Protein AF-A0A924NLI8-F1 (afdb_monomer_lite)

pLDDT: mean 93.22, std 5.75, range [65.19, 98.19]

Structure (mmCIF, N/CA/C/O backbone):
data_AF-A0A924NLI8-F1
#
_entry.id   AF-A0A924NLI8-F1
#
loop_
_atom_site.group_PDB
_atom_site.id
_atom_site.type_symbol
_atom_site.label_atom_id
_atom_site.label_alt_id
_atom_site.label_comp_id
_atom_site.label_asym_id
_atom_site.label_entity_id
_atom_site.label_seq_id
_atom_site.pdbx_PDB_ins_code
_atom_site.Cartn_x
_atom_site.Cartn_y
_atom_site.Cartn_z
_atom_site.occupancy
_atom_site.B_iso_or_equiv
_atom_site.auth_seq_id
_atom_site.auth_comp_id
_atom_site.auth_asym_id
_atom_site.auth_atom_id
_atom_site.pdbx_PDB_model_num
ATOM 1 N N . TYR A 1 1 ? 17.702 6.902 -19.405 1.00 65.19 1 TYR A N 1
ATOM 2 C CA . TYR A 1 1 ? 16.410 6.338 -19.850 1.00 65.19 1 TYR A CA 1
ATOM 3 C C . TYR A 1 1 ? 15.757 5.388 -18.845 1.00 65.19 1 TYR A C 1
ATOM 5 O O . TYR A 1 1 ? 14.604 5.629 -18.517 1.00 65.19 1 TYR A O 1
ATOM 13 N N . LYS A 1 2 ? 16.460 4.402 -18.257 1.00 71.50 2 LYS A N 1
ATOM 14 C CA . LYS A 1 2 ? 15.870 3.450 -17.280 1.00 71.50 2 LYS A CA 1
ATOM 15 C C . LYS A 1 2 ? 15.125 4.087 -16.093 1.00 71.50 2 LYS A C 1
ATOM 17 O O . LYS A 1 2 ? 14.097 3.572 -15.666 1.00 71.50 2 LYS A O 1
ATOM 22 N N . VAL A 1 3 ? 15.624 5.221 -15.589 1.00 77.44 3 VAL A N 1
ATOM 23 C CA . VAL A 1 3 ? 14.968 5.985 -14.511 1.00 77.44 3 VAL A CA 1
ATOM 24 C C . VAL A 1 3 ? 13.609 6.530 -14.969 1.00 77.44 3 VAL A C 1
ATOM 26 O O . VAL A 1 3 ? 12.620 6.349 -14.270 1.00 77.44 3 VAL A O 1
ATOM 29 N N . GLY A 1 4 ? 13.536 7.120 -16.168 1.00 83.12 4 GLY A N 1
ATOM 30 C CA . GLY A 1 4 ? 12.295 7.671 -16.728 1.00 83.12 4 GLY A CA 1
ATOM 31 C C . GLY A 1 4 ? 11.214 6.618 -16.985 1.00 83.12 4 GLY A C 1
ATOM 32 O O . GLY A 1 4 ? 10.037 6.906 -16.812 1.00 83.12 4 GLY A O 1
ATOM 33 N N . LEU A 1 5 ? 11.605 5.380 -17.307 1.00 86.50 5 LEU A N 1
ATOM 34 C CA . LEU A 1 5 ? 10.670 4.263 -17.497 1.00 86.50 5 LEU A CA 1
ATOM 35 C C . LEU A 1 5 ? 10.009 3.786 -16.188 1.00 86.50 5 LEU A C 1
ATOM 37 O O . LEU A 1 5 ? 8.999 3.086 -16.231 1.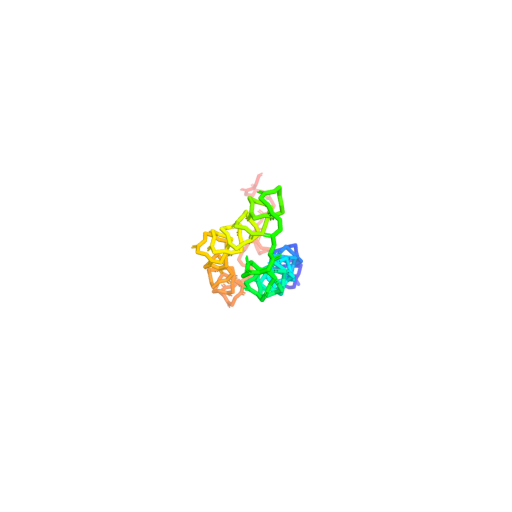00 86.50 5 LEU A O 1
ATOM 41 N N . ASN A 1 6 ? 10.555 4.163 -15.025 1.00 89.38 6 ASN A N 1
ATOM 42 C CA . ASN A 1 6 ? 10.105 3.678 -13.718 1.00 89.38 6 ASN A CA 1
ATOM 43 C C . ASN A 1 6 ? 9.555 4.765 -12.784 1.00 89.38 6 ASN A C 1
ATOM 45 O O . ASN A 1 6 ? 8.874 4.430 -11.815 1.00 89.38 6 ASN A O 1
ATOM 49 N N . THR A 1 7 ? 9.807 6.051 -13.042 1.00 89.38 7 THR A N 1
ATOM 50 C CA . THR A 1 7 ? 9.486 7.143 -12.102 1.00 89.38 7 THR A CA 1
ATOM 51 C C . THR A 1 7 ? 8.010 7.210 -11.713 1.00 89.38 7 THR A C 1
ATOM 53 O O . THR A 1 7 ? 7.708 7.316 -10.526 1.00 89.38 7 THR A O 1
ATOM 56 N N . THR A 1 8 ? 7.080 7.091 -12.665 1.00 91.62 8 THR A N 1
ATOM 57 C CA . THR A 1 8 ? 5.637 7.121 -12.362 1.00 91.62 8 THR A CA 1
ATOM 58 C C . THR A 1 8 ? 5.207 5.924 -11.514 1.00 91.62 8 THR A C 1
ATOM 60 O O . THR A 1 8 ? 4.446 6.086 -10.563 1.00 91.62 8 THR A O 1
ATOM 63 N N . ARG A 1 9 ? 5.724 4.722 -11.806 1.00 90.75 9 ARG A N 1
ATOM 64 C CA . ARG A 1 9 ? 5.423 3.516 -11.014 1.00 90.75 9 ARG A CA 1
ATOM 65 C C . ARG A 1 9 ? 5.965 3.642 -9.596 1.00 90.75 9 ARG A C 1
ATOM 67 O O . ARG A 1 9 ? 5.258 3.322 -8.647 1.00 90.75 9 ARG A O 1
ATOM 74 N N . LEU A 1 10 ? 7.182 4.167 -9.456 1.00 92.75 10 LEU A N 1
ATOM 75 C CA . LEU A 1 10 ? 7.789 4.437 -8.158 1.00 92.75 10 LEU A CA 1
ATOM 76 C C . LEU A 1 10 ? 6.954 5.435 -7.343 1.00 92.75 10 LEU A C 1
ATOM 78 O O . LEU A 1 10 ? 6.697 5.185 -6.169 1.00 92.75 10 LEU A O 1
ATOM 82 N N . LEU A 1 11 ? 6.497 6.530 -7.957 1.00 95.50 11 LEU A N 1
ATOM 83 C CA . LEU A 1 11 ? 5.663 7.533 -7.290 1.00 95.50 11 LEU A CA 1
ATOM 84 C C . LEU A 1 11 ? 4.373 6.918 -6.727 1.00 95.50 11 LEU A C 1
ATOM 86 O O . LEU A 1 11 ? 4.049 7.133 -5.559 1.00 95.50 11 LEU A O 1
ATOM 90 N N . MET A 1 12 ? 3.667 6.123 -7.535 1.00 95.81 12 MET A N 1
ATOM 91 C CA . MET A 1 12 ? 2.430 5.458 -7.111 1.00 95.81 12 MET A CA 1
ATOM 92 C C . MET A 1 12 ? 2.688 4.426 -6.006 1.00 95.81 12 MET A C 1
ATOM 94 O O . MET A 1 12 ? 1.991 4.426 -4.995 1.00 95.81 12 MET A O 1
ATOM 98 N N . ALA A 1 13 ? 3.743 3.617 -6.146 1.00 95.75 13 ALA A N 1
ATOM 99 C CA . ALA A 1 13 ? 4.134 2.614 -5.157 1.00 95.75 13 ALA A CA 1
ATOM 100 C C . ALA A 1 13 ? 4.460 3.230 -3.784 1.00 95.75 13 ALA A C 1
ATOM 102 O O . ALA A 1 13 ? 4.083 2.690 -2.742 1.00 95.75 13 ALA A O 1
ATOM 103 N N . VAL A 1 14 ? 5.133 4.385 -3.763 1.00 96.00 14 VAL A N 1
ATOM 104 C CA . VAL A 1 14 ? 5.390 5.129 -2.521 1.00 96.00 14 VAL A CA 1
ATOM 105 C C . VAL A 1 14 ? 4.086 5.664 -1.925 1.00 96.00 14 VAL A C 1
ATOM 107 O O . VAL A 1 14 ? 3.908 5.602 -0.708 1.00 96.00 14 VAL A O 1
ATOM 110 N N . GLY A 1 15 ? 3.159 6.142 -2.759 1.00 96.88 15 GLY A N 1
ATOM 111 C CA . GLY A 1 15 ? 1.823 6.552 -2.324 1.00 96.88 15 GLY A CA 1
ATOM 112 C C . GLY A 1 15 ? 1.081 5.429 -1.598 1.00 96.88 15 GLY A C 1
ATOM 113 O O . GLY A 1 15 ? 0.649 5.616 -0.459 1.00 96.88 15 GLY A O 1
ATOM 114 N N . ASP A 1 16 ? 1.014 4.244 -2.204 1.00 96.62 16 ASP A N 1
ATOM 115 C CA . ASP A 1 16 ? 0.362 3.069 -1.612 1.00 96.62 16 ASP A CA 1
ATOM 116 C C . ASP A 1 16 ? 1.017 2.645 -0.292 1.00 96.62 16 ASP A C 1
ATOM 118 O O . ASP A 1 16 ? 0.322 2.323 0.677 1.00 96.62 16 ASP A O 1
ATOM 122 N N . LEU A 1 17 ? 2.350 2.702 -0.214 1.00 96.69 17 LEU A N 1
ATOM 123 C CA . LEU A 1 17 ? 3.090 2.400 1.011 1.00 96.69 17 LEU A CA 1
ATOM 124 C C . LEU A 1 17 ? 2.729 3.364 2.152 1.00 96.69 17 LEU A C 1
ATOM 126 O O . LEU A 1 17 ? 2.463 2.928 3.276 1.00 96.69 17 LEU A O 1
ATOM 130 N N . VAL A 1 18 ? 2.695 4.671 1.877 1.00 97.88 18 VAL A N 1
ATOM 131 C CA . VAL A 1 18 ? 2.339 5.689 2.878 1.00 97.88 18 VAL A CA 1
ATOM 132 C C . VAL A 1 18 ? 0.877 5.544 3.305 1.00 97.88 18 VAL A C 1
ATOM 134 O O . VAL A 1 18 ? 0.584 5.614 4.500 1.00 97.88 18 VAL A O 1
ATOM 137 N N . ILE A 1 19 ? -0.039 5.288 2.366 1.00 97.56 19 ILE A N 1
ATOM 138 C CA . ILE A 1 19 ? -1.460 5.059 2.667 1.00 97.56 19 ILE A CA 1
ATOM 139 C C . ILE A 1 19 ? -1.624 3.841 3.578 1.00 97.56 19 ILE A C 1
ATOM 141 O O . ILE A 1 19 ? -2.287 3.944 4.614 1.00 97.56 19 ILE A O 1
ATOM 145 N N . ALA A 1 20 ? -0.986 2.715 3.251 1.00 97.38 20 ALA A N 1
ATOM 146 C CA . ALA A 1 20 ? -1.030 1.515 4.081 1.00 97.38 20 ALA A CA 1
ATOM 147 C C . ALA A 1 20 ? -0.530 1.789 5.503 1.00 97.38 20 ALA A C 1
ATOM 149 O O . ALA A 1 20 ? -1.178 1.399 6.475 1.00 97.38 20 ALA A O 1
ATOM 150 N N . TRP A 1 21 ? 0.591 2.500 5.640 1.00 97.44 21 TRP A N 1
ATOM 151 C CA . TRP A 1 21 ? 1.143 2.862 6.943 1.00 97.44 21 TRP A CA 1
ATOM 152 C C . TRP A 1 21 ? 0.171 3.710 7.772 1.00 97.44 21 TRP A C 1
ATOM 154 O O . TRP A 1 21 ? -0.075 3.410 8.945 1.00 97.44 21 TRP A O 1
ATOM 164 N N . LEU A 1 22 ? -0.435 4.735 7.168 1.00 98.19 22 LEU A N 1
ATOM 165 C CA . LEU A 1 22 ? -1.402 5.593 7.853 1.00 98.19 22 LEU A CA 1
ATOM 166 C C . LEU A 1 22 ? -2.673 4.830 8.246 1.00 98.19 22 LEU A C 1
ATOM 168 O O . LEU A 1 22 ? -3.188 5.043 9.346 1.00 98.19 22 LEU A O 1
ATOM 172 N N . LEU A 1 23 ? -3.159 3.920 7.398 1.00 98.06 23 LEU A N 1
ATOM 173 C CA . LEU A 1 23 ? -4.303 3.059 7.711 1.00 98.06 23 LEU A CA 1
ATOM 174 C C . LEU A 1 23 ? -3.999 2.115 8.876 1.00 98.06 23 LEU A C 1
ATOM 176 O O . LEU A 1 23 ? -4.804 2.017 9.800 1.00 98.06 23 LEU A O 1
ATOM 180 N N . MET A 1 24 ? -2.827 1.477 8.883 1.00 97.19 24 MET A N 1
ATOM 181 C CA . MET A 1 24 ? -2.399 0.602 9.980 1.00 97.19 24 MET A CA 1
ATOM 182 C C . MET A 1 24 ? -2.280 1.368 11.299 1.00 97.19 24 MET A C 1
ATOM 184 O O . MET A 1 24 ? -2.727 0.885 12.339 1.00 97.19 24 MET A O 1
ATOM 188 N N . ARG A 1 25 ? -1.755 2.598 11.264 1.00 98.12 25 ARG A N 1
ATOM 189 C CA . ARG A 1 25 ? -1.686 3.465 12.448 1.00 98.12 25 ARG A CA 1
ATOM 190 C C . ARG A 1 25 ? -3.075 3.843 12.966 1.00 98.12 25 ARG A C 1
ATOM 192 O O . ARG A 1 25 ? -3.302 3.814 14.170 1.00 98.12 25 ARG A O 1
ATOM 199 N N . GLN A 1 26 ? -4.013 4.171 12.077 1.00 97.38 26 GLN A N 1
ATOM 200 C CA . GLN A 1 26 ? -5.401 4.445 12.466 1.00 97.38 26 GLN A CA 1
ATOM 201 C C . GLN A 1 26 ? -6.092 3.201 13.035 1.00 97.38 26 GLN A C 1
ATOM 203 O O . GLN A 1 26 ? -6.834 3.317 14.005 1.00 97.38 26 GLN A O 1
ATOM 208 N N . ALA A 1 27 ? -5.838 2.020 12.467 1.00 97.88 27 ALA A N 1
ATOM 209 C CA . ALA A 1 27 ? -6.372 0.759 12.971 1.00 97.88 27 ALA A CA 1
ATOM 210 C C . ALA A 1 27 ? -5.835 0.417 14.368 1.00 97.88 27 ALA A C 1
ATOM 212 O O . ALA A 1 27 ? -6.609 -0.031 15.205 1.00 97.88 27 ALA A O 1
ATOM 213 N N . ALA A 1 28 ? -4.555 0.679 14.649 1.00 97.62 28 ALA A N 1
ATOM 214 C CA . ALA A 1 28 ? -3.989 0.501 15.988 1.00 97.62 28 ALA A CA 1
ATOM 215 C C . ALA A 1 28 ? -4.707 1.378 17.029 1.00 97.62 28 ALA A C 1
ATOM 217 O O . ALA A 1 28 ? -5.196 0.865 18.032 1.00 97.62 28 ALA A O 1
ATOM 218 N N . VAL A 1 29 ? -4.882 2.672 16.735 1.00 97.50 29 VAL A N 1
ATOM 219 C CA . VAL A 1 29 ? -5.631 3.595 17.610 1.00 97.50 29 VAL A CA 1
ATOM 220 C C . VAL A 1 29 ? -7.094 3.160 17.768 1.00 97.50 29 VAL A C 1
ATOM 222 O O . VAL A 1 29 ? -7.655 3.229 18.858 1.00 97.50 29 VAL A O 1
ATOM 225 N N . ALA A 1 30 ? -7.722 2.683 16.692 1.00 96.44 30 ALA A N 1
ATOM 226 C CA . ALA A 1 30 ? -9.094 2.185 16.728 1.00 96.44 30 ALA A CA 1
ATOM 227 C C . ALA A 1 30 ? -9.243 0.949 17.633 1.00 96.44 30 ALA A C 1
ATOM 229 O O . ALA A 1 30 ? -10.209 0.859 18.387 1.00 96.44 30 ALA A O 1
ATOM 230 N N . LEU A 1 31 ? -8.281 0.021 17.597 1.00 97.00 31 LEU A N 1
ATOM 231 C CA . LEU A 1 31 ? -8.266 -1.162 18.463 1.00 97.00 31 LEU A CA 1
ATO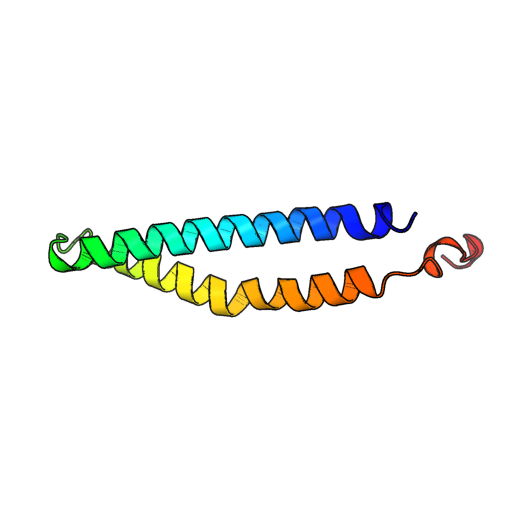M 232 C C . LEU A 1 31 ? -8.139 -0.795 19.945 1.00 97.00 31 LEU A C 1
ATOM 234 O O . LEU A 1 31 ? -8.807 -1.408 20.773 1.00 97.00 31 LEU A O 1
ATOM 238 N N . GLU A 1 32 ? -7.337 0.217 20.273 1.00 97.19 32 GLU A N 1
ATOM 239 C CA . GLU A 1 32 ? -7.197 0.716 21.647 1.00 97.19 32 GLU A CA 1
ATOM 240 C C . GLU A 1 32 ? -8.466 1.421 22.151 1.00 97.19 32 GLU A C 1
ATOM 242 O O . GLU A 1 32 ? -8.800 1.319 23.330 1.00 97.19 32 GLU A O 1
ATOM 247 N N . ALA A 1 33 ? -9.198 2.109 21.268 1.00 95.44 33 ALA A N 1
ATOM 248 C CA . ALA A 1 33 ? -10.401 2.867 21.623 1.00 95.44 33 ALA A CA 1
ATOM 249 C C . ALA A 1 33 ? -11.684 2.015 21.687 1.00 95.44 33 ALA A C 1
ATOM 251 O O . ALA A 1 33 ? -12.625 2.359 22.403 1.00 95.44 33 ALA A O 1
ATOM 252 N N . LEU A 1 34 ? -11.744 0.894 20.961 1.00 94.44 34 LEU A N 1
ATOM 253 C CA . LEU A 1 34 ? -12.930 0.029 20.87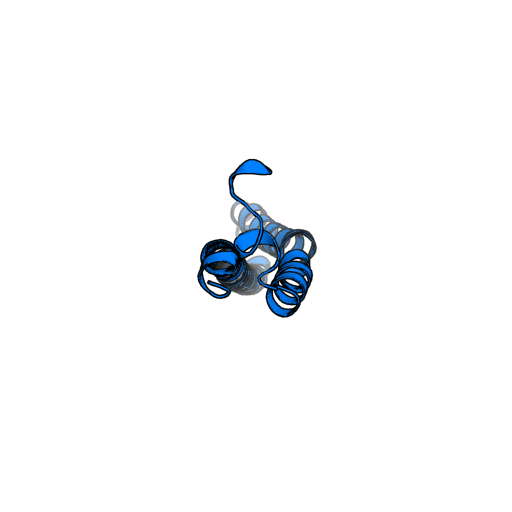1 1.00 94.44 34 LEU A CA 1
ATOM 254 C C . LEU A 1 34 ? -13.529 -0.437 22.215 1.00 94.44 34 LEU A C 1
ATOM 256 O O . LEU A 1 34 ? -14.761 -0.466 22.314 1.00 94.44 34 LEU A O 1
ATOM 260 N N . PRO A 1 35 ? -12.739 -0.785 23.253 1.00 95.25 35 PRO A N 1
ATOM 261 C CA . PRO A 1 35 ? -13.280 -1.271 24.524 1.00 95.25 35 PRO A CA 1
ATOM 262 C C . PRO A 1 35 ? -14.138 -0.244 25.273 1.00 95.25 35 PRO A C 1
ATOM 264 O O . PRO A 1 35 ? -15.084 -0.625 25.961 1.00 95.25 35 PRO A O 1
ATOM 267 N N . THR A 1 36 ? -13.827 1.046 25.136 1.00 95.56 36 THR A N 1
ATOM 268 C CA . THR A 1 36 ? -14.505 2.150 25.840 1.00 95.56 36 THR A CA 1
ATOM 269 C C . THR A 1 36 ? -15.372 3.008 24.915 1.00 95.56 36 THR A C 1
ATOM 271 O O . THR A 1 36 ? -16.017 3.952 25.371 1.00 95.56 36 THR A O 1
ATOM 274 N N . ALA A 1 37 ? -15.423 2.674 23.622 1.00 93.56 37 ALA A N 1
ATOM 275 C CA . ALA A 1 37 ? -16.158 3.420 22.611 1.00 93.56 37 ALA A CA 1
ATOM 276 C C . ALA A 1 37 ? -17.681 3.389 22.823 1.00 93.56 37 ALA A C 1
ATOM 278 O O . ALA A 1 37 ? -18.279 2.357 23.157 1.00 93.56 37 ALA A O 1
ATOM 279 N N . SER A 1 38 ? -18.323 4.523 22.531 1.00 93.75 38 SER A N 1
ATOM 280 C CA . SER A 1 38 ? -19.780 4.618 22.448 1.00 93.75 38 SER A CA 1
ATOM 281 C C . SER A 1 38 ? -20.323 3.727 21.320 1.00 93.75 38 SER A C 1
ATOM 283 O O . SER A 1 38 ? -19.606 3.381 20.381 1.00 93.75 38 SER A O 1
ATOM 285 N N . ALA A 1 39 ? -21.614 3.378 21.359 1.00 88.25 39 ALA A N 1
ATOM 286 C CA . ALA A 1 39 ? -22.230 2.558 20.308 1.00 88.25 39 ALA A CA 1
ATOM 287 C C . ALA A 1 39 ? -22.095 3.177 18.901 1.00 88.25 39 ALA A C 1
ATOM 289 O O . ALA A 1 39 ? -21.950 2.450 17.921 1.00 88.25 39 ALA A O 1
ATOM 290 N N . ARG A 1 40 ? -22.092 4.514 18.808 1.00 85.69 40 ARG A N 1
ATOM 291 C CA . ARG A 1 40 ? -21.888 5.247 17.552 1.00 85.69 40 ARG A CA 1
ATOM 292 C C . ARG A 1 40 ? -20.447 5.134 17.048 1.00 85.69 40 ARG A C 1
ATOM 294 O O . ARG A 1 40 ? -20.239 4.977 15.848 1.00 85.69 40 ARG A O 1
ATOM 301 N N . ASP A 1 41 ? -19.469 5.194 17.948 1.00 93.31 41 ASP A N 1
ATOM 302 C CA . ASP A 1 41 ? -18.047 5.208 17.581 1.00 93.31 41 ASP A CA 1
ATOM 303 C C . ASP A 1 41 ? -17.497 3.803 17.302 1.00 93.31 41 ASP A C 1
ATOM 305 O O . ASP A 1 41 ? -16.551 3.656 16.528 1.00 93.31 41 ASP A O 1
ATOM 309 N N . LYS A 1 42 ? -18.124 2.752 17.853 1.00 94.75 42 LYS A N 1
ATOM 310 C CA . LYS A 1 42 ? -17.749 1.352 17.584 1.00 94.75 42 LYS A CA 1
ATOM 311 C C . LYS A 1 42 ? -17.741 1.023 16.093 1.00 94.75 42 LYS A C 1
ATOM 313 O O . LYS A 1 42 ? -16.723 0.559 15.590 1.00 94.75 42 LYS A O 1
ATOM 318 N N . ALA A 1 43 ? -18.820 1.346 15.377 1.00 94.88 43 ALA A N 1
ATOM 319 C CA . ALA A 1 43 ? -18.913 1.085 13.939 1.00 94.88 43 ALA A CA 1
ATOM 320 C C . ALA A 1 43 ? -17.824 1.827 13.139 1.00 94.88 43 ALA A C 1
ATOM 322 O O . ALA A 1 43 ? -17.273 1.295 12.174 1.00 94.88 43 ALA A O 1
ATOM 323 N N . PHE A 1 44 ? -17.467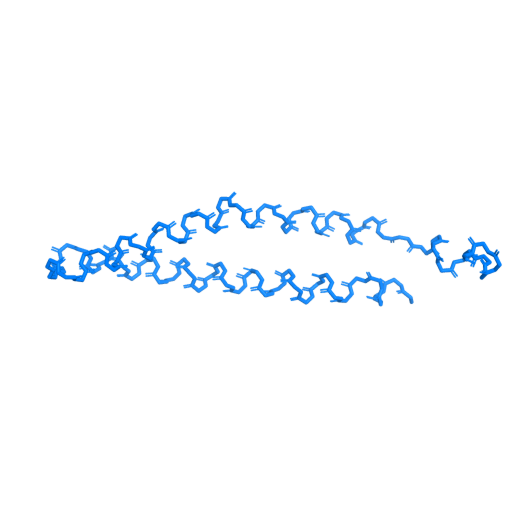 3.047 13.558 1.00 94.88 44 PHE A N 1
ATOM 324 C CA . PHE A 1 44 ? -16.387 3.812 12.936 1.00 94.88 44 PHE A CA 1
ATOM 325 C C . PHE A 1 44 ? -15.020 3.145 13.148 1.00 94.88 44 PHE A C 1
ATOM 327 O O . PHE A 1 44 ? -14.259 2.980 12.191 1.00 94.88 44 PHE A O 1
ATOM 334 N N . TYR A 1 45 ? -14.710 2.727 14.378 1.00 97.31 45 TYR A N 1
ATOM 335 C CA . TYR A 1 45 ? -13.443 2.066 14.697 1.00 97.31 45 TYR A CA 1
ATOM 336 C C . TYR A 1 45 ? -13.318 0.682 14.051 1.00 97.31 45 TYR A C 1
ATOM 338 O O . TYR A 1 45 ? -12.271 0.370 13.483 1.00 97.31 45 TYR A O 1
ATOM 346 N N . GLU A 1 46 ? -14.387 -0.115 14.037 1.00 95.94 46 GLU A N 1
ATOM 347 C CA . GLU A 1 46 ? -14.437 -1.382 13.296 1.00 95.94 46 GLU A CA 1
ATOM 348 C C . GLU A 1 46 ? -14.177 -1.160 11.802 1.00 95.94 46 GLU A C 1
ATOM 350 O O . GLU A 1 46 ? -13.370 -1.872 11.199 1.00 95.94 46 GLU A O 1
ATOM 355 N N . GLY A 1 47 ? -14.770 -0.113 11.218 1.00 96.19 47 GLY A N 1
ATOM 356 C CA . GLY A 1 47 ? -14.520 0.288 9.835 1.00 96.19 47 GLY A CA 1
ATOM 357 C C . GLY A 1 47 ? -13.052 0.626 9.561 1.00 96.19 47 GLY A C 1
ATOM 358 O O . GLY A 1 47 ? -12.509 0.219 8.530 1.00 96.19 47 GLY A O 1
ATOM 359 N N . LYS A 1 48 ? -12.368 1.316 10.485 1.00 96.94 48 LYS A N 1
ATOM 360 C CA . LYS A 1 48 ? -10.928 1.617 10.366 1.00 96.94 48 LYS A CA 1
ATOM 361 C C . LYS A 1 48 ? -10.077 0.353 10.362 1.00 96.94 48 LYS A C 1
ATOM 363 O O . LYS A 1 48 ? -9.197 0.219 9.511 1.00 96.94 48 LYS A O 1
ATOM 368 N N . VAL A 1 49 ? -10.368 -0.587 11.259 1.00 97.50 49 VAL A N 1
ATOM 369 C CA . VAL A 1 49 ? -9.657 -1.871 11.327 1.00 97.50 49 VAL A CA 1
ATOM 370 C C . VAL A 1 49 ? -9.903 -2.694 10.063 1.00 97.50 49 VAL A C 1
ATOM 372 O O . VAL A 1 49 ? -8.952 -3.187 9.456 1.00 97.50 49 VAL A O 1
ATOM 375 N N . ALA A 1 50 ? -11.157 -2.804 9.622 1.00 97.75 50 ALA A N 1
ATOM 376 C CA . ALA A 1 50 ? -11.516 -3.537 8.410 1.00 97.75 50 ALA A CA 1
ATOM 377 C C . ALA A 1 50 ? -10.846 -2.948 7.159 1.00 97.75 50 ALA A C 1
ATOM 379 O O . ALA A 1 50 ? -10.267 -3.693 6.368 1.00 97.75 50 ALA A O 1
ATOM 380 N N . SER A 1 51 ? -10.848 -1.618 7.018 1.00 97.00 51 SER A N 1
ATOM 381 C CA . SER A 1 51 ? -10.222 -0.930 5.881 1.00 97.00 51 SER A CA 1
ATOM 382 C C . SER A 1 51 ? -8.716 -1.182 5.824 1.00 97.00 51 SER A C 1
ATOM 384 O O . SER A 1 51 ? -8.188 -1.504 4.761 1.00 97.00 51 SER A O 1
ATOM 386 N N . ALA A 1 52 ? -8.021 -1.096 6.964 1.00 97.94 52 ALA A N 1
ATOM 387 C CA . ALA A 1 52 ? -6.587 -1.371 7.023 1.00 97.94 52 ALA A CA 1
ATOM 388 C C . ALA A 1 52 ? -6.266 -2.827 6.656 1.00 97.94 52 ALA A C 1
ATOM 390 O O . ALA A 1 52 ? -5.354 -3.072 5.866 1.00 97.94 52 ALA A O 1
ATOM 391 N N . ARG A 1 53 ? -7.047 -3.794 7.162 1.00 97.62 53 ARG A N 1
ATOM 392 C CA . ARG A 1 53 ? -6.876 -5.219 6.828 1.00 97.62 53 ARG A CA 1
ATOM 393 C C . ARG A 1 53 ? -7.090 -5.483 5.341 1.00 97.62 53 ARG A C 1
ATOM 395 O O . ARG A 1 53 ? -6.277 -6.171 4.731 1.00 97.62 53 ARG A O 1
ATOM 402 N N . TRP A 1 54 ? -8.151 -4.928 4.757 1.00 97.88 54 TRP A N 1
ATOM 403 C CA . TRP A 1 54 ? -8.429 -5.090 3.330 1.00 97.88 54 TRP A CA 1
ATOM 404 C C . TRP A 1 54 ? -7.327 -4.474 2.464 1.00 97.88 54 TRP A C 1
ATOM 406 O O . TRP A 1 54 ? -6.856 -5.131 1.535 1.00 97.88 54 TRP A O 1
ATOM 416 N N . PHE A 1 55 ? -6.872 -3.259 2.792 1.00 97.75 55 PHE A N 1
ATOM 417 C CA . PHE A 1 55 ? -5.811 -2.582 2.043 1.00 97.75 55 PHE A CA 1
ATOM 418 C C . PHE A 1 55 ? -4.500 -3.371 2.104 1.00 97.75 55 PHE A C 1
ATOM 420 O O . PHE A 1 55 ? -3.860 -3.606 1.080 1.00 97.75 55 PHE A O 1
ATOM 427 N N . ALA A 1 56 ? -4.127 -3.849 3.294 1.00 96.75 56 ALA A N 1
ATOM 428 C CA . ALA A 1 56 ? -2.933 -4.664 3.472 1.00 96.75 56 ALA A CA 1
ATOM 429 C C . ALA A 1 56 ? -3.005 -5.992 2.701 1.00 96.75 56 ALA A C 1
ATOM 431 O O . ALA A 1 56 ? -1.999 -6.433 2.155 1.00 96.75 56 ALA A O 1
ATOM 432 N N . ALA A 1 57 ? -4.182 -6.616 2.623 1.00 96.88 57 ALA A N 1
ATOM 433 C CA . ALA A 1 57 ? -4.362 -7.877 1.907 1.00 96.88 57 ALA A CA 1
ATOM 434 C C . ALA A 1 57 ? -4.467 -7.709 0.381 1.00 96.88 57 ALA A C 1
ATOM 436 O O . ALA A 1 57 ? -4.079 -8.615 -0.351 1.00 96.88 57 ALA A O 1
ATOM 437 N N . SER A 1 58 ? -4.993 -6.578 -0.098 1.00 96.44 58 SER A N 1
ATOM 438 C CA . SER A 1 58 ? -5.379 -6.417 -1.510 1.00 96.44 58 SER A CA 1
ATOM 439 C C . SER A 1 58 ? -4.457 -5.491 -2.301 1.00 96.44 58 SER A C 1
ATOM 441 O O . SER A 1 58 ? -4.309 -5.675 -3.504 1.00 96.44 58 SER A O 1
ATOM 443 N N . VAL A 1 59 ? -3.836 -4.499 -1.651 1.00 95.88 59 VAL A N 1
ATOM 444 C CA . VAL A 1 59 ? -3.037 -3.461 -2.327 1.00 95.88 59 VAL A CA 1
ATOM 445 C C . VAL A 1 59 ? -1.541 -3.669 -2.107 1.00 95.88 59 VAL A C 1
ATOM 447 O O . VAL A 1 59 ? -0.778 -3.680 -3.068 1.00 95.88 59 VAL A O 1
ATOM 450 N N . LEU A 1 60 ? -1.102 -3.914 -0.866 1.00 94.50 60 LEU A N 1
ATOM 451 C CA . LEU A 1 60 ? 0.330 -4.080 -0.566 1.00 94.50 60 LEU A CA 1
ATOM 452 C C . LEU A 1 60 ? 1.045 -5.177 -1.379 1.00 94.50 60 LEU A C 1
ATOM 454 O O . LEU A 1 60 ? 2.191 -4.934 -1.764 1.00 94.50 60 LEU A O 1
ATOM 458 N N . PRO A 1 61 ? 0.436 -6.340 -1.699 1.00 96.75 61 PRO A N 1
ATOM 459 C CA . PRO A 1 61 ? 1.112 -7.358 -2.508 1.00 96.75 61 PRO A CA 1
ATOM 460 C C . PRO A 1 61 ? 1.529 -6.866 -3.902 1.00 96.75 61 PRO A C 1
ATOM 462 O O . PRO A 1 61 ? 2.503 -7.364 -4.466 1.00 96.75 61 PRO A O 1
ATOM 465 N N . VAL A 1 62 ? 0.841 -5.854 -4.447 1.00 95.06 62 VAL A N 1
ATOM 466 C CA . VAL A 1 62 ? 1.171 -5.260 -5.753 1.00 95.06 62 VAL A CA 1
ATOM 467 C C . VAL A 1 62 ? 2.565 -4.628 -5.734 1.00 95.06 62 VAL A C 1
ATOM 469 O O . VAL A 1 62 ? 3.277 -4.700 -6.735 1.00 95.06 62 VAL A O 1
ATOM 472 N N . LEU A 1 63 ? 3.008 -4.082 -4.596 1.00 95.00 63 LEU A N 1
ATOM 473 C CA . LEU A 1 63 ? 4.333 -3.466 -4.461 1.00 95.00 63 LEU A CA 1
ATOM 474 C C . LEU A 1 63 ? 5.469 -4.454 -4.742 1.00 95.00 63 LEU A C 1
ATOM 476 O O . LEU A 1 63 ? 6.471 -4.077 -5.350 1.00 95.00 63 LEU A O 1
ATOM 480 N N . SER A 1 64 ? 5.308 -5.722 -4.354 1.00 94.88 64 SER A N 1
ATOM 481 C CA . SER A 1 64 ? 6.292 -6.767 -4.647 1.00 94.88 64 SER A CA 1
ATOM 482 C C . SER A 1 64 ? 6.441 -6.984 -6.152 1.00 94.88 64 SER A C 1
ATOM 484 O O . 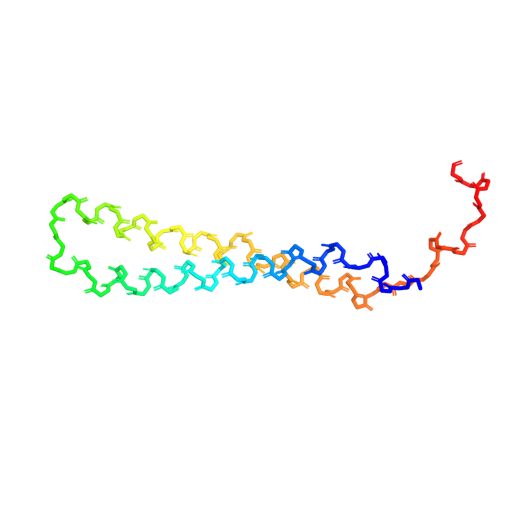SER A 1 64 ? 7.563 -7.024 -6.652 1.00 94.88 64 SER A O 1
ATOM 486 N N . ALA A 1 65 ? 5.327 -7.043 -6.886 1.00 94.50 65 ALA A N 1
ATOM 487 C CA . ALA A 1 65 ? 5.354 -7.175 -8.340 1.00 94.50 65 ALA A CA 1
ATOM 488 C C . ALA A 1 65 ? 5.951 -5.929 -9.017 1.00 94.50 65 ALA A C 1
ATOM 490 O O . ALA A 1 65 ? 6.804 -6.058 -9.894 1.00 94.50 65 ALA A O 1
ATOM 491 N N . GLN A 1 66 ? 5.571 -4.724 -8.572 1.00 94.38 66 GLN A N 1
ATOM 492 C CA . GLN A 1 66 ? 6.124 -3.466 -9.096 1.00 94.38 66 GLN A CA 1
ATOM 493 C C . GLN A 1 66 ? 7.641 -3.384 -8.903 1.00 94.38 66 GLN A C 1
ATOM 495 O O . GLN A 1 66 ? 8.357 -2.981 -9.819 1.00 94.38 66 GLN A O 1
ATOM 500 N N . ARG A 1 67 ? 8.146 -3.822 -7.744 1.00 93.38 67 ARG A N 1
ATOM 501 C CA . ARG A 1 67 ? 9.586 -3.919 -7.485 1.00 93.38 67 ARG A CA 1
ATOM 502 C C . ARG A 1 67 ? 10.267 -4.858 -8.480 1.00 93.38 67 ARG A C 1
ATOM 504 O O . ARG A 1 67 ? 11.246 -4.454 -9.100 1.00 93.38 67 ARG A O 1
ATOM 511 N N . SER A 1 68 ? 9.752 -6.076 -8.655 1.00 96.00 68 SER A N 1
ATOM 512 C CA . SER A 1 68 ? 10.342 -7.044 -9.590 1.00 96.00 68 SER A CA 1
ATOM 513 C C . SER A 1 68 ? 10.358 -6.521 -11.030 1.00 96.00 68 SER A C 1
ATOM 515 O O . SER A 1 68 ? 11.349 -6.689 -11.733 1.00 96.00 68 SER A O 1
ATOM 517 N N . MET A 1 69 ? 9.301 -5.828 -11.463 1.00 92.62 69 MET A N 1
ATOM 518 C CA . MET A 1 69 ? 9.252 -5.196 -12.788 1.00 92.62 69 MET A CA 1
ATOM 519 C C . MET A 1 69 ? 10.287 -4.073 -12.943 1.00 92.62 69 MET A C 1
ATOM 521 O O . MET A 1 69 ? 10.904 -3.943 -14.001 1.00 92.62 69 MET A O 1
ATOM 525 N N . ALA A 1 70 ? 10.491 -3.263 -11.902 1.00 92.31 70 ALA A N 1
ATOM 526 C CA . ALA A 1 70 ? 11.491 -2.200 -11.920 1.00 92.31 70 ALA A CA 1
ATOM 527 C C . ALA A 1 70 ? 12.919 -2.763 -11.999 1.00 92.31 70 ALA A C 1
ATOM 529 O O . ALA A 1 70 ? 13.725 -2.283 -12.796 1.00 92.31 70 ALA A O 1
ATOM 530 N N . GLU A 1 71 ? 13.217 -3.815 -11.229 1.00 92.44 71 GLU A N 1
ATOM 531 C CA . GLU A 1 71 ? 14.512 -4.513 -11.256 1.00 92.44 71 GLU A CA 1
ATOM 532 C C . GLU A 1 71 ? 14.793 -5.156 -12.626 1.00 92.44 71 GLU A C 1
ATOM 534 O O . GLU A 1 71 ? 15.932 -5.143 -13.090 1.00 92.44 71 GLU A O 1
ATOM 539 N N . ALA A 1 72 ? 13.755 -5.654 -13.305 1.00 93.69 72 ALA A N 1
ATOM 540 C CA . ALA A 1 72 ? 13.854 -6.268 -14.629 1.00 93.69 72 ALA A CA 1
ATOM 541 C C . ALA A 1 72 ? 13.863 -5.266 -15.803 1.00 93.69 72 ALA A C 1
ATOM 543 O O . ALA A 1 72 ? 13.945 -5.685 -16.954 1.00 93.69 72 ALA A O 1
ATOM 544 N N . THR A 1 73 ? 13.758 -3.953 -15.560 1.00 91.88 73 THR A N 1
ATOM 545 C CA . THR A 1 73 ? 13.647 -2.966 -16.648 1.00 91.88 73 THR A CA 1
ATOM 546 C C . THR A 1 73 ? 14.933 -2.860 -17.481 1.00 91.88 73 THR A C 1
ATOM 548 O O . THR A 1 73 ? 16.023 -2.551 -16.975 1.00 91.88 73 THR A O 1
ATOM 551 N N . ASP A 1 74 ? 14.788 -3.010 -18.796 1.00 90.25 74 ASP A N 1
ATOM 552 C CA . ASP A 1 74 ? 15.841 -2.813 -19.790 1.00 90.25 74 ASP A CA 1
ATOM 553 C C . ASP A 1 74 ? 15.596 -1.566 -20.667 1.00 90.25 74 ASP A C 1
ATOM 555 O O . ASP A 1 74 ? 14.846 -0.660 -20.294 1.00 90.25 74 ASP A O 1
ATOM 559 N N . LEU A 1 75 ? 16.342 -1.453 -21.769 1.00 89.44 75 LEU A N 1
ATOM 560 C CA . LEU A 1 75 ? 16.248 -0.348 -22.726 1.00 89.44 75 LEU A CA 1
ATOM 561 C C . LEU A 1 75 ? 15.703 -0.783 -24.087 1.00 89.44 75 LEU A C 1
ATOM 563 O O . LEU A 1 75 ? 15.654 0.056 -24.980 1.00 89.44 75 LEU A O 1
ATOM 567 N N . ALA A 1 76 ? 15.243 -2.029 -24.242 1.00 89.12 76 ALA A N 1
ATOM 568 C CA . ALA A 1 76 ? 14.854 -2.570 -25.545 1.00 89.12 76 ALA A CA 1
ATOM 569 C C . ALA A 1 76 ? 13.769 -1.717 -26.223 1.00 89.12 76 ALA A C 1
ATOM 571 O O . ALA A 1 76 ? 13.819 -1.479 -27.424 1.00 89.12 76 ALA A O 1
ATOM 572 N N . LEU A 1 77 ? 12.832 -1.176 -25.435 1.00 87.56 77 LEU A N 1
ATOM 573 C CA . LEU A 1 77 ? 11.798 -0.260 -25.926 1.00 87.56 77 LEU A CA 1
ATOM 574 C C . LEU A 1 77 ? 12.368 1.060 -26.470 1.00 87.56 77 LEU A C 1
ATOM 576 O O . LEU A 1 77 ? 11.837 1.612 -27.423 1.00 87.56 77 LEU A O 1
ATOM 580 N N . MET A 1 78 ? 13.424 1.582 -25.844 1.00 88.69 78 MET A N 1
ATOM 581 C CA . MET A 1 78 ? 14.042 2.855 -26.230 1.00 88.69 78 MET A CA 1
ATOM 582 C C . MET A 1 78 ? 14.986 2.709 -27.427 1.00 88.69 78 MET A C 1
ATOM 584 O O . MET A 1 78 ? 15.346 3.711 -28.035 1.00 88.69 78 MET A O 1
ATOM 588 N N . GLU A 1 79 ? 15.429 1.485 -27.710 1.00 88.88 79 GLU A N 1
ATOM 589 C CA . GLU A 1 79 ? 16.318 1.144 -28.825 1.00 88.88 79 GLU A CA 1
ATOM 590 C C . GLU A 1 79 ? 15.543 0.752 -30.093 1.00 88.88 79 GLU A C 1
ATOM 592 O O . GLU A 1 79 ? 16.151 0.575 -31.147 1.00 88.88 79 GLU A O 1
ATOM 597 N N . LEU A 1 80 ? 14.215 0.616 -30.004 1.00 91.38 80 LEU A N 1
ATOM 598 C CA . LEU A 1 80 ? 13.368 0.302 -31.147 1.00 91.38 80 LEU A CA 1
ATOM 599 C C . LEU A 1 80 ? 13.268 1.510 -32.087 1.00 91.38 80 LEU A C 1
ATOM 601 O O . LEU A 1 80 ? 13.106 2.644 -31.636 1.00 91.38 80 LEU A O 1
ATOM 605 N N . ASP A 1 81 ? 13.349 1.250 -33.393 1.00 87.94 81 ASP A N 1
ATOM 606 C CA . ASP A 1 81 ? 13.121 2.269 -34.418 1.00 87.94 81 ASP A CA 1
ATOM 607 C C . ASP A 1 81 ? 11.710 2.856 -34.261 1.00 87.94 81 ASP A C 1
ATOM 609 O O . ASP A 1 81 ? 10.736 2.121 -34.080 1.00 87.94 81 ASP A O 1
ATOM 613 N N . GLU A 1 82 ? 11.600 4.180 -34.349 1.00 86.12 82 GLU A N 1
ATOM 614 C CA . GLU A 1 82 ? 10.322 4.888 -34.296 1.00 86.12 82 GLU A CA 1
ATOM 615 C C . GLU A 1 82 ? 9.361 4.391 -35.385 1.00 86.12 82 GLU A C 1
ATOM 617 O O . GLU A 1 82 ? 8.160 4.319 -35.150 1.00 86.12 82 GLU A O 1
ATOM 622 N N . ALA A 1 83 ? 9.879 3.943 -36.535 1.00 90.56 83 ALA A N 1
ATOM 623 C CA . ALA A 1 83 ? 9.077 3.370 -37.616 1.00 90.56 83 ALA A CA 1
ATOM 624 C C . ALA A 1 83 ? 8.333 2.069 -37.243 1.00 90.56 83 ALA A C 1
ATOM 626 O O . ALA A 1 83 ? 7.493 1.605 -38.015 1.00 90.56 83 ALA A O 1
ATOM 627 N N . ALA A 1 84 ? 8.645 1.451 -36.100 1.00 86.12 84 ALA A N 1
ATOM 628 C CA . ALA A 1 84 ? 7.958 0.263 -35.599 1.00 86.12 84 ALA A CA 1
ATOM 629 C C . ALA A 1 84 ? 6.708 0.574 -34.745 1.00 86.12 84 ALA A C 1
ATOM 631 O O . ALA A 1 84 ? 6.067 -0.374 -34.277 1.00 86.12 84 ALA A O 1
ATOM 632 N N . PHE A 1 85 ? 6.368 1.854 -34.536 1.00 80.88 85 PHE A N 1
ATOM 633 C CA . PHE A 1 85 ? 5.208 2.323 -33.762 1.00 80.88 85 PHE A CA 1
ATOM 634 C C . PHE A 1 85 ? 4.135 3.010 -34.612 1.00 80.88 85 PHE A C 1
ATOM 636 O O . PHE A 1 85 ? 4.465 3.596 -35.666 1.00 80.88 85 PHE A O 1
#

Foldseek 3Di:
DLCVVQVVVVVVLVVLVVVLVVLVVLLVVLVVCCVVDDPVCNVVSVVSVVVSVCSVVPPNVVSVVSVVCSVPDDCPVVPDDPVVD

Secondary structure (DSSP, 8-state):
-TTTTTHHHHHHHHHHHHHHHHHHHHHHHHHHHTTT--HHHHHHHHHHHHHHHHHHHHTHHHHHHHHHHHHT--SHHHHS-GGG-

Radius of gyration: 19.92 Å; chains: 1; bounding box: 39×16×64 Å

Sequence (85 aa):
YKVGLNTTRLL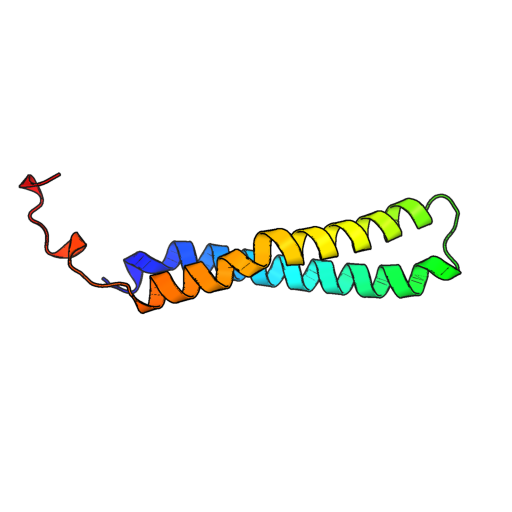MAVGDLVIAWLLMRQAAVALEALPTASARDKAFYEGKVASARWFAASVLPVLSAQRSMAEATDLALMELDEAAF